Protein AF-I4VXE9-F1 (afdb_monomer_lite)

Foldseek 3Di:
DEQWDDPVVDTDHPHQEDEDLPAAEAADAAPYAHAEEYEGNQNYEAEQQNYPDEKEAEPVFDIPRYPGYYNYAEYEHYPDAYEYEYEPFEWEQPAEQWTHRVRHTYHDHQEYEYLAAYEYAYAAHGAHAEEYEHNAAYEAHDQNYPDEKEDDPVFDIPRHVGYDRHPYYDTYPDDYYD

Sequence (178 aa):
GANAGGSGLLNWTSFENLSDSTAGNFVFANGASVSGTLAGGGAGTLDYSAYTTAVSVGLGGTATGTSGWSGISTVKGGSASDTISGSSQTYHLTGANAGNNGTMSWVSFENLSDSAAGNFVFANGASVSGMLTAGSAGTLDYSAYTTAVNVGLGGTATGTGGWSGITTAKGGSASDTI

Radius of gyration: 17.56 Å; chains: 1; bounding box: 42×25×54 Å

pLDDT: mean 97.62, std 2.02, range [82.12, 98.94]

Structure (mmCIF, N/CA/C/O backbone):
data_AF-I4VXE9-F1
#
_entry.id   AF-I4VXE9-F1
#
loop_
_atom_site.group_PDB
_atom_site.id
_atom_site.type_symbol
_atom_site.label_atom_id
_atom_site.label_alt_id
_atom_site.label_comp_id
_atom_site.label_asym_id
_atom_site.label_entity_id
_atom_site.label_seq_id
_atom_site.pdbx_PDB_ins_code
_atom_site.Cartn_x
_atom_site.Cartn_y
_atom_site.Cartn_z
_atom_site.occupancy
_atom_site.B_iso_or_equiv
_atom_site.auth_seq_id
_atom_site.auth_comp_id
_atom_site.auth_asym_id
_atom_site.auth_atom_id
_atom_site.pdbx_PDB_model_num
ATOM 1 N N . GLY A 1 1 ? 15.784 -8.311 -14.716 1.00 82.12 1 GLY A N 1
ATOM 2 C CA . GLY A 1 1 ? 17.075 -7.694 -14.345 1.00 82.12 1 GLY A CA 1
ATOM 3 C C . GLY A 1 1 ? 16.903 -6.191 -14.272 1.00 82.12 1 GLY A C 1
ATOM 4 O O . GLY A 1 1 ? 15.802 -5.725 -14.536 1.00 82.12 1 GLY A O 1
ATOM 5 N N . ALA A 1 2 ? 17.949 -5.447 -13.916 1.00 93.62 2 ALA A N 1
ATOM 6 C CA . ALA A 1 2 ? 17.888 -3.985 -13.907 1.00 93.62 2 ALA A CA 1
ATOM 7 C C . ALA A 1 2 ? 17.803 -3.422 -15.339 1.00 93.62 2 ALA A C 1
ATOM 9 O O . ALA A 1 2 ? 18.491 -3.921 -16.231 1.00 93.62 2 ALA A O 1
ATOM 10 N N . ASN A 1 3 ? 16.977 -2.392 -15.541 1.00 96.06 3 ASN A N 1
ATOM 11 C CA . ASN A 1 3 ? 16.826 -1.625 -16.787 1.00 96.06 3 ASN A CA 1
ATOM 12 C C . ASN A 1 3 ? 16.560 -2.491 -18.028 1.00 96.06 3 ASN A C 1
ATOM 14 O O . ASN A 1 3 ? 17.015 -2.182 -19.129 1.00 96.06 3 ASN A O 1
ATOM 18 N N . ALA A 1 4 ? 15.855 -3.607 -17.856 1.00 95.62 4 ALA A N 1
ATOM 19 C CA . ALA A 1 4 ? 15.574 -4.551 -18.926 1.00 95.62 4 ALA A CA 1
ATOM 20 C C . ALA A 1 4 ? 14.164 -5.123 -18.794 1.00 95.62 4 ALA A C 1
ATOM 22 O O . ALA A 1 4 ? 13.677 -5.346 -17.684 1.00 95.62 4 ALA A O 1
ATOM 23 N N . GLY A 1 5 ? 13.527 -5.396 -19.927 1.00 94.75 5 GLY A N 1
ATOM 24 C CA . GLY A 1 5 ? 12.157 -5.892 -19.972 1.00 94.75 5 GLY A CA 1
ATOM 25 C C . GLY A 1 5 ? 11.683 -6.159 -21.394 1.00 94.75 5 GLY A C 1
ATOM 26 O O . GLY A 1 5 ? 12.476 -6.181 -22.336 1.00 94.75 5 GLY A O 1
ATOM 27 N N . GLY A 1 6 ? 10.378 -6.370 -21.535 1.00 93.94 6 GLY A N 1
ATOM 28 C CA . GLY A 1 6 ? 9.744 -6.543 -22.832 1.00 93.94 6 GLY A CA 1
ATOM 29 C C . GLY A 1 6 ? 8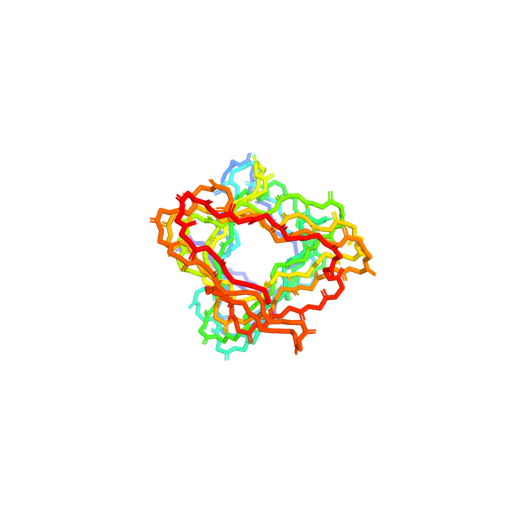.242 -6.278 -22.791 1.00 93.94 6 GLY A C 1
ATOM 30 O O . GLY A 1 6 ? 7.619 -6.346 -21.733 1.00 93.94 6 GLY A O 1
ATOM 31 N N . SER A 1 7 ? 7.661 -5.977 -23.952 1.00 90.31 7 SER A N 1
ATOM 32 C CA . SER A 1 7 ? 6.220 -5.737 -24.154 1.00 90.31 7 SER A CA 1
ATOM 33 C C . SER A 1 7 ? 5.532 -6.894 -24.887 1.00 90.31 7 SER A C 1
ATOM 35 O O . SER A 1 7 ? 4.439 -6.744 -25.425 1.00 90.31 7 SER A O 1
ATOM 37 N N . GLY A 1 8 ? 6.214 -8.037 -25.003 1.00 89.00 8 GLY A N 1
ATOM 38 C CA . GLY A 1 8 ? 5.830 -9.154 -25.871 1.00 89.00 8 GLY A CA 1
ATOM 39 C C . GLY A 1 8 ? 6.186 -8.943 -27.349 1.00 89.00 8 GLY A C 1
ATOM 40 O O . GLY A 1 8 ? 6.475 -9.914 -28.040 1.00 89.00 8 GLY A O 1
ATOM 41 N N . LEU A 1 9 ? 6.233 -7.692 -27.823 1.00 91.38 9 LEU A N 1
ATOM 42 C CA . LEU A 1 9 ? 6.641 -7.337 -29.192 1.00 91.38 9 LEU A CA 1
ATOM 43 C C . LEU A 1 9 ? 8.112 -6.929 -29.287 1.00 91.38 9 LEU A C 1
ATOM 45 O O . LEU A 1 9 ? 8.790 -7.244 -30.262 1.00 91.38 9 LEU A O 1
ATOM 49 N N . LEU A 1 10 ? 8.593 -6.208 -28.276 1.00 93.81 10 LEU A N 1
ATOM 50 C CA . LEU A 1 10 ? 9.952 -5.692 -28.207 1.00 93.81 10 LEU A CA 1
ATOM 51 C C . LEU A 1 10 ? 10.566 -6.098 -26.873 1.00 93.81 10 LEU A C 1
ATOM 53 O O . LEU A 1 10 ? 9.897 -6.026 -25.846 1.00 93.81 10 LEU A O 1
ATOM 57 N N . ASN A 1 11 ? 11.839 -6.482 -26.904 1.00 95.88 11 ASN A N 1
ATOM 58 C CA . ASN A 1 11 ? 12.672 -6.623 -25.716 1.00 95.88 11 ASN A CA 1
ATOM 59 C C . ASN A 1 11 ? 13.661 -5.461 -25.671 1.00 95.88 11 ASN A C 1
ATOM 61 O O . ASN A 1 11 ? 14.142 -5.012 -26.713 1.00 95.88 11 ASN A O 1
ATOM 65 N N . TRP A 1 12 ? 13.987 -5.001 -24.472 1.00 96.06 12 TRP A N 1
ATOM 66 C CA . TRP A 1 12 ? 14.903 -3.890 -24.257 1.00 96.06 12 TRP A CA 1
ATOM 67 C C . TRP A 1 12 ? 15.852 -4.157 -23.094 1.00 96.06 12 TRP A C 1
ATOM 69 O O . TRP A 1 12 ? 15.547 -4.895 -22.155 1.00 96.06 12 TRP A O 1
ATOM 79 N N . THR A 1 13 ? 17.010 -3.509 -23.162 1.00 97.06 13 THR A N 1
ATOM 80 C CA . THR A 1 13 ? 18.059 -3.502 -22.138 1.00 97.06 13 THR A CA 1
ATOM 81 C C . THR A 1 13 ? 18.676 -2.113 -22.075 1.00 97.06 13 THR A C 1
ATOM 83 O O . THR A 1 13 ? 18.806 -1.472 -23.117 1.00 97.06 13 THR A O 1
ATOM 86 N N . SER A 1 14 ? 19.102 -1.685 -20.887 1.00 96.69 14 SER A N 1
ATOM 87 C CA . SER A 1 14 ? 19.665 -0.352 -20.632 1.00 96.69 14 SER A CA 1
ATOM 88 C C . SER A 1 14 ? 18.682 0.790 -20.919 1.00 96.69 14 SER A C 1
ATOM 90 O O . SER A 1 14 ? 19.065 1.813 -21.473 1.00 96.69 14 SER A O 1
ATOM 92 N N . PHE A 1 15 ? 17.406 0.586 -20.574 1.00 96.25 15 PHE A N 1
ATOM 93 C CA . PHE A 1 15 ? 16.392 1.642 -20.571 1.00 96.25 15 PHE A CA 1
ATOM 94 C C . PHE A 1 15 ? 15.931 1.907 -19.140 1.00 96.25 15 PHE A C 1
ATOM 96 O O . PHE A 1 15 ? 15.436 1.009 -18.457 1.00 96.25 15 PHE A O 1
ATOM 103 N N . GLU A 1 16 ? 16.097 3.147 -18.693 1.00 97.50 16 GLU A N 1
ATOM 104 C CA . GLU A 1 16 ? 15.842 3.559 -17.313 1.00 97.50 16 GLU A CA 1
ATOM 105 C C . GLU A 1 16 ? 14.401 4.017 -17.092 1.00 97.50 16 GLU A C 1
ATOM 107 O O . GLU A 1 16 ? 13.873 3.844 -15.999 1.00 97.50 16 GLU A O 1
ATOM 112 N N . ASN A 1 17 ? 13.777 4.623 -18.103 1.00 97.38 17 ASN A N 1
ATOM 113 C CA . ASN A 1 17 ? 12.457 5.238 -17.990 1.00 97.38 17 ASN A CA 1
ATOM 114 C C . ASN A 1 17 ? 11.460 4.509 -18.880 1.00 97.38 17 ASN A C 1
ATOM 116 O O . ASN A 1 17 ? 11.750 4.252 -20.050 1.00 97.38 17 ASN A O 1
ATOM 120 N N . LEU A 1 18 ? 10.276 4.236 -18.340 1.00 96.44 18 LEU A N 1
ATOM 121 C CA . LEU A 1 18 ? 9.178 3.635 -19.088 1.00 96.44 18 LEU A CA 1
ATOM 122 C C . LEU A 1 18 ? 7.954 4.538 -18.978 1.00 96.44 18 LEU A C 1
ATOM 124 O O . LEU A 1 18 ? 7.559 4.943 -17.883 1.00 96.44 18 LEU A O 1
ATOM 128 N N . SER A 1 19 ? 7.340 4.841 -20.115 1.00 95.88 19 SER A N 1
ATOM 129 C CA . SER A 1 19 ? 6.094 5.591 -20.154 1.00 95.88 19 SER A CA 1
ATOM 130 C C . SER A 1 19 ? 5.071 4.914 -21.047 1.00 95.88 19 SER A C 1
ATOM 132 O O . SER A 1 19 ? 5.386 4.370 -22.105 1.00 95.88 19 SER A O 1
ATOM 134 N N . ASP A 1 20 ? 3.830 4.982 -20.596 1.00 95.19 20 ASP A N 1
ATOM 135 C CA . ASP A 1 20 ? 2.637 4.671 -21.356 1.00 95.19 20 ASP A CA 1
ATOM 136 C C . ASP A 1 20 ? 1.663 5.831 -21.136 1.00 95.19 20 ASP A C 1
ATOM 138 O O . ASP A 1 20 ? 1.408 6.243 -20.001 1.00 95.19 20 ASP A O 1
ATOM 142 N N . SER A 1 21 ? 1.152 6.408 -22.220 1.00 93.81 21 SER A N 1
ATOM 143 C CA . SER A 1 21 ? 0.241 7.553 -22.157 1.00 93.81 21 SER A CA 1
ATOM 144 C C . SER A 1 21 ? -1.193 7.173 -21.785 1.00 93.81 21 SER A C 1
ATOM 146 O O . SER A 1 21 ? -2.021 8.065 -21.615 1.00 93.81 21 SER A O 1
ATOM 148 N N . THR A 1 22 ? -1.495 5.878 -21.668 1.00 92.81 22 THR A N 1
ATOM 149 C CA . THR A 1 22 ? -2.839 5.354 -21.416 1.00 92.81 22 THR A CA 1
ATOM 150 C C . THR A 1 22 ? -2.942 4.684 -20.044 1.00 92.81 22 THR A C 1
ATOM 152 O O . THR A 1 22 ? -3.250 5.345 -19.055 1.00 92.81 22 THR A O 1
ATOM 155 N N . ALA A 1 23 ? -2.694 3.379 -19.968 1.00 94.12 23 ALA A N 1
ATOM 156 C CA . ALA A 1 23 ? -2.799 2.571 -18.761 1.00 94.12 23 ALA A CA 1
ATOM 157 C C . ALA A 1 23 ? -1.614 1.600 -18.698 1.00 94.12 23 ALA A C 1
ATOM 159 O O . ALA A 1 23 ? -1.753 0.396 -18.918 1.00 94.12 23 ALA A O 1
ATOM 160 N N . GLY A 1 24 ? -0.428 2.148 -18.424 1.00 95.62 24 GLY A N 1
ATOM 161 C CA . GLY A 1 24 ? 0.809 1.370 -18.392 1.00 95.62 24 GLY A CA 1
ATOM 162 C C . GLY A 1 24 ? 0.774 0.291 -17.316 1.00 95.62 24 GLY A C 1
ATOM 163 O O . GLY A 1 24 ? 0.597 0.599 -16.138 1.00 95.62 24 GLY A O 1
ATOM 164 N N . ASN A 1 25 ? 0.962 -0.969 -17.710 1.00 96.12 25 ASN A N 1
ATOM 165 C CA . ASN A 1 25 ? 1.077 -2.093 -16.784 1.00 96.12 25 ASN A CA 1
ATOM 166 C C . ASN A 1 25 ? 2.551 -2.479 -16.602 1.00 96.12 25 ASN A C 1
ATOM 168 O O . ASN A 1 25 ? 3.133 -3.166 -17.444 1.00 96.12 25 ASN A O 1
ATOM 172 N N . PHE A 1 26 ? 3.158 -2.031 -15.505 1.00 97.81 26 PHE A N 1
ATOM 173 C CA . PHE A 1 26 ? 4.565 -2.273 -15.201 1.00 97.81 26 PHE A CA 1
ATOM 174 C C . PHE A 1 26 ? 4.701 -3.515 -14.321 1.00 97.81 26 PHE A C 1
ATOM 176 O O . PHE A 1 26 ? 4.576 -3.447 -13.099 1.00 97.81 26 PHE A O 1
ATOM 183 N N . VAL A 1 27 ? 4.943 -4.658 -14.967 1.00 97.81 27 VAL A N 1
ATOM 184 C CA . VAL A 1 27 ? 5.102 -5.954 -14.298 1.00 97.81 27 VAL A CA 1
ATOM 185 C C . VAL A 1 27 ? 6.567 -6.198 -13.971 1.00 97.81 27 VAL A C 1
ATOM 187 O O . VAL A 1 27 ? 7.409 -6.268 -14.871 1.00 97.81 27 VAL A O 1
ATOM 190 N N . PHE A 1 28 ? 6.873 -6.378 -12.690 1.00 98.06 28 PHE A N 1
ATOM 191 C CA . PHE A 1 28 ? 8.225 -6.661 -12.240 1.00 98.06 28 PHE A CA 1
ATOM 192 C C . PHE A 1 28 ? 8.390 -8.144 -11.886 1.00 98.06 28 PHE A C 1
ATOM 194 O O . PHE A 1 28 ? 7.718 -8.681 -11.008 1.00 98.06 28 PHE A O 1
ATOM 201 N N . ALA A 1 29 ? 9.348 -8.809 -12.536 1.00 97.62 29 ALA A N 1
ATOM 202 C CA . ALA A 1 29 ? 9.845 -10.109 -12.081 1.00 97.62 29 ALA A CA 1
ATOM 203 C C . ALA A 1 29 ? 10.644 -9.955 -10.777 1.00 97.62 29 ALA A C 1
ATOM 205 O O . ALA A 1 29 ? 11.191 -8.884 -10.528 1.00 97.62 29 ALA A O 1
ATOM 206 N N . ASN A 1 30 ? 10.785 -11.024 -9.986 1.00 97.31 30 ASN A N 1
ATOM 207 C CA . ASN A 1 30 ? 11.523 -10.978 -8.721 1.00 97.31 30 ASN A CA 1
ATOM 208 C C . ASN A 1 30 ? 12.907 -10.309 -8.863 1.00 97.31 30 ASN A C 1
ATOM 210 O O . ASN A 1 30 ? 13.734 -10.741 -9.672 1.00 97.31 30 ASN A O 1
ATOM 214 N N . GLY A 1 31 ? 13.147 -9.247 -8.088 1.00 95.50 31 GLY A N 1
ATOM 215 C CA . GLY A 1 31 ? 14.398 -8.481 -8.110 1.00 95.50 31 GLY A CA 1
ATOM 216 C C . GLY A 1 31 ? 14.639 -7.638 -9.371 1.00 95.50 31 GLY A C 1
ATOM 217 O O . GLY A 1 31 ? 15.751 -7.146 -9.568 1.00 95.50 31 GLY A O 1
ATOM 218 N N . ALA A 1 32 ? 13.649 -7.473 -10.252 1.00 97.38 32 ALA A N 1
ATOM 219 C CA . ALA A 1 32 ? 13.743 -6.532 -11.363 1.00 97.38 32 ALA A CA 1
ATOM 220 C C . ALA A 1 32 ? 13.788 -5.080 -10.856 1.00 97.38 32 ALA A C 1
ATOM 222 O O . ALA A 1 32 ? 13.465 -4.770 -9.713 1.00 97.38 32 ALA A O 1
ATOM 223 N N . SER A 1 33 ? 14.235 -4.163 -11.699 1.00 97.62 33 SER A N 1
ATOM 224 C CA . SER A 1 33 ? 14.204 -2.743 -11.362 1.00 97.62 33 SER A CA 1
ATOM 225 C C . SER A 1 33 ? 14.353 -1.898 -12.611 1.00 97.62 33 SER A C 1
ATOM 227 O O . SER A 1 33 ? 14.897 -2.345 -13.623 1.00 97.62 33 SER A O 1
ATOM 229 N N . VAL A 1 34 ? 13.897 -0.659 -12.509 1.00 97.31 34 VAL A N 1
ATOM 230 C CA . VAL A 1 34 ? 14.247 0.432 -13.410 1.00 97.31 34 VAL A CA 1
ATOM 231 C C . VAL A 1 34 ? 14.913 1.520 -12.579 1.00 97.31 34 VAL A C 1
ATOM 233 O O . VAL A 1 34 ? 14.422 1.882 -11.519 1.00 97.31 34 VAL A O 1
ATOM 236 N N . SER A 1 35 ? 16.058 2.045 -12.996 1.00 97.38 35 SER A N 1
ATOM 237 C CA . SER A 1 35 ? 16.720 3.116 -12.243 1.00 97.38 35 SER A CA 1
ATOM 238 C C . SER A 1 35 ? 16.084 4.485 -12.484 1.00 97.38 35 SER A C 1
ATOM 240 O O . SER A 1 35 ? 16.383 5.424 -11.753 1.00 97.38 35 SER A O 1
ATOM 242 N N . GLY A 1 36 ? 15.226 4.622 -13.495 1.00 97.81 36 GLY A N 1
ATOM 243 C CA . GLY A 1 36 ? 14.465 5.834 -13.781 1.00 97.81 36 GLY A CA 1
ATOM 244 C C . GLY A 1 36 ? 13.026 5.759 -13.275 1.00 97.81 36 GLY A C 1
ATOM 245 O O . GLY A 1 36 ? 12.723 5.065 -12.296 1.00 97.81 36 GLY A O 1
ATOM 246 N N . THR A 1 37 ? 12.151 6.524 -13.925 1.00 98.00 37 THR A N 1
ATOM 247 C CA . THR A 1 37 ? 10.753 6.700 -13.521 1.00 98.00 37 THR A CA 1
ATOM 248 C C . THR A 1 37 ? 9.780 5.898 -14.377 1.00 98.00 37 THR A C 1
ATOM 250 O O . THR A 1 37 ? 10.065 5.518 -15.518 1.00 98.00 37 THR A O 1
ATOM 253 N N . LEU A 1 38 ? 8.601 5.663 -13.803 1.00 98.19 38 LEU A N 1
ATOM 254 C CA . LEU A 1 38 ? 7.461 5.049 -14.472 1.00 98.19 38 LEU A CA 1
ATOM 255 C C . LEU A 1 38 ? 6.325 6.060 -14.653 1.00 98.19 38 LEU A C 1
ATOM 257 O O . LEU A 1 38 ? 5.914 6.723 -13.700 1.00 98.19 38 LEU A O 1
ATOM 261 N N . ALA A 1 39 ? 5.779 6.169 -15.861 1.00 98.12 39 ALA A N 1
ATOM 262 C CA . ALA A 1 39 ? 4.619 7.012 -16.147 1.00 98.12 39 ALA A CA 1
ATOM 263 C C . ALA A 1 39 ? 3.486 6.170 -16.738 1.00 98.12 39 ALA A C 1
ATOM 265 O O . ALA A 1 39 ? 3.597 5.693 -17.861 1.00 98.12 39 ALA A O 1
ATOM 266 N N . GLY A 1 40 ? 2.410 5.970 -15.975 1.00 97.12 40 GLY A N 1
ATOM 267 C CA . GLY A 1 40 ? 1.329 5.037 -16.310 1.00 97.12 40 GLY A CA 1
ATOM 268 C C . GLY A 1 40 ? 0.091 5.635 -16.977 1.00 97.12 40 GLY A C 1
ATOM 269 O O . GLY A 1 40 ? -0.888 4.915 -17.138 1.00 97.12 40 GLY A O 1
ATOM 270 N N . GLY A 1 41 ? 0.095 6.929 -17.311 1.00 95.19 41 GLY A N 1
ATOM 271 C CA . GLY A 1 41 ? -0.986 7.565 -18.080 1.00 95.19 41 GLY A CA 1
ATOM 272 C C . GLY A 1 41 ? -2.271 7.892 -17.303 1.00 95.19 41 GLY A C 1
ATOM 273 O O . GLY A 1 41 ? -3.216 8.419 -17.877 1.00 95.19 41 GLY A O 1
ATOM 274 N N . GLY A 1 42 ? -2.305 7.651 -15.988 1.00 92.38 42 GLY A N 1
ATOM 275 C CA . GLY A 1 42 ? -3.430 7.991 -15.102 1.00 92.38 42 GLY A CA 1
ATOM 276 C C . GLY A 1 42 ? -4.236 6.778 -14.638 1.00 92.38 42 GLY A C 1
ATOM 277 O O . GLY A 1 42 ? -4.864 6.838 -13.586 1.00 92.38 42 GLY A O 1
ATOM 278 N N . ALA A 1 43 ? -4.150 5.663 -15.363 1.00 96.12 43 ALA A N 1
ATOM 279 C CA . ALA A 1 43 ? -4.753 4.380 -14.997 1.00 96.12 43 ALA A CA 1
ATOM 280 C C . ALA A 1 43 ? -3.712 3.246 -14.931 1.00 96.12 43 ALA A C 1
ATOM 282 O O . ALA A 1 43 ? -4.043 2.071 -15.075 1.00 96.12 43 ALA A O 1
ATOM 283 N N . GLY A 1 44 ? -2.438 3.591 -14.730 1.00 98.25 44 GLY A N 1
ATOM 284 C CA . GLY A 1 44 ? -1.351 2.623 -14.711 1.00 98.25 44 GLY A CA 1
ATOM 285 C C . GLY A 1 44 ? -1.358 1.722 -13.479 1.00 98.25 44 GLY A C 1
ATOM 286 O O . GLY A 1 44 ? -1.942 2.047 -12.437 1.00 98.25 44 GLY A O 1
ATOM 287 N N . THR A 1 45 ? -0.664 0.595 -13.611 1.00 98.62 45 THR A N 1
ATOM 288 C CA . THR A 1 45 ? -0.501 -0.427 -12.577 1.00 98.62 45 THR A CA 1
ATOM 289 C C . THR A 1 45 ? 0.978 -0.687 -12.308 1.00 98.62 45 THR A C 1
ATOM 291 O O . THR A 1 45 ? 1.754 -0.887 -13.243 1.00 98.62 45 THR A O 1
ATOM 294 N N . LEU A 1 46 ? 1.354 -0.723 -11.028 1.00 98.69 46 LEU A N 1
ATOM 295 C CA . LEU A 1 46 ? 2.600 -1.339 -10.569 1.00 98.69 46 LEU A CA 1
ATOM 296 C C . LEU A 1 46 ? 2.293 -2.762 -10.099 1.00 98.69 46 LEU A C 1
ATOM 298 O O . LEU A 1 46 ? 1.511 -2.951 -9.168 1.00 98.69 46 LEU A O 1
ATOM 302 N N . ASP A 1 47 ? 2.876 -3.764 -10.746 1.00 98.75 47 ASP A N 1
ATOM 303 C CA . ASP A 1 47 ? 2.597 -5.167 -10.445 1.00 98.75 47 ASP A CA 1
ATOM 304 C C . ASP A 1 47 ? 3.864 -5.871 -9.939 1.00 98.75 47 ASP A C 1
ATOM 306 O O . ASP A 1 47 ? 4.736 -6.259 -10.722 1.00 98.75 47 ASP A O 1
ATOM 310 N N . TYR A 1 48 ? 3.953 -6.026 -8.614 1.00 98.81 48 TYR A N 1
ATOM 311 C CA . TYR A 1 48 ? 5.007 -6.771 -7.925 1.00 98.81 48 TYR A CA 1
ATOM 312 C C . TYR A 1 48 ? 4.584 -8.204 -7.582 1.00 98.81 48 TYR A C 1
ATOM 314 O O . TYR A 1 48 ? 5.251 -8.842 -6.775 1.00 98.81 48 TYR A O 1
ATOM 322 N N . SER A 1 49 ? 3.533 -8.763 -8.198 1.00 98.69 49 SER A N 1
ATOM 323 C CA . SER A 1 49 ? 2.994 -10.085 -7.816 1.00 98.69 49 SER A CA 1
ATOM 324 C C . SER A 1 49 ? 4.022 -11.227 -7.872 1.00 98.69 49 SER A C 1
ATOM 326 O O . SER A 1 49 ? 3.826 -12.268 -7.251 1.00 98.69 49 SER A O 1
ATOM 328 N N . ALA A 1 50 ? 5.120 -11.060 -8.618 1.00 98.44 50 ALA A N 1
ATOM 329 C CA . ALA A 1 50 ? 6.212 -12.032 -8.700 1.00 98.44 50 ALA A CA 1
ATOM 330 C C . ALA A 1 50 ? 7.356 -11.791 -7.691 1.00 98.44 50 ALA A C 1
ATOM 332 O O . ALA A 1 50 ? 8.333 -12.543 -7.700 1.00 98.44 50 ALA A O 1
ATOM 333 N N . TYR A 1 51 ? 7.291 -10.751 -6.855 1.00 98.31 51 TYR A N 1
ATOM 334 C CA . TYR A 1 51 ? 8.317 -10.461 -5.853 1.00 98.31 51 TYR A CA 1
ATOM 335 C C . TYR A 1 51 ? 8.212 -11.415 -4.683 1.00 98.31 51 TYR A C 1
ATOM 337 O O . TYR A 1 51 ? 7.134 -11.668 -4.152 1.00 98.31 51 TYR A O 1
ATOM 345 N N . THR A 1 52 ? 9.373 -11.884 -4.239 1.00 98.12 52 THR A N 1
ATOM 346 C CA . THR A 1 52 ? 9.500 -12.706 -3.032 1.00 98.12 52 THR A CA 1
ATOM 347 C C . THR A 1 52 ? 10.158 -11.945 -1.882 1.00 98.12 52 THR A C 1
ATOM 349 O O . THR A 1 52 ? 10.362 -12.505 -0.810 1.00 98.12 52 THR A O 1
ATOM 352 N N . THR A 1 53 ? 10.544 -10.688 -2.109 1.00 98.12 53 THR A N 1
ATOM 353 C CA . THR A 1 53 ? 11.108 -9.771 -1.112 1.00 98.12 53 THR A CA 1
ATOM 354 C C . THR A 1 53 ? 10.156 -8.608 -0.891 1.00 98.12 53 THR A C 1
ATOM 356 O O . THR A 1 53 ? 9.493 -8.199 -1.840 1.00 98.12 53 THR A O 1
ATOM 359 N N . ALA A 1 54 ? 10.157 -8.046 0.320 1.00 98.38 54 ALA A N 1
ATOM 360 C CA . ALA A 1 54 ? 9.272 -6.946 0.688 1.00 98.38 54 ALA A CA 1
ATOM 361 C C . ALA A 1 54 ? 9.377 -5.757 -0.281 1.00 98.38 54 ALA A C 1
ATOM 363 O O . ALA A 1 54 ? 10.482 -5.318 -0.632 1.00 98.38 54 ALA A O 1
ATOM 364 N N . VAL A 1 55 ? 8.229 -5.213 -0.673 1.00 98.75 55 VAL A N 1
ATOM 365 C CA . VAL A 1 55 ? 8.111 -3.979 -1.446 1.00 98.75 55 VAL A CA 1
ATOM 366 C C . VAL A 1 55 ? 7.496 -2.868 -0.603 1.00 98.75 55 VAL A C 1
ATOM 368 O O . VAL A 1 55 ? 6.648 -3.089 0.259 1.00 98.75 55 VAL A O 1
ATOM 371 N N . SER A 1 56 ? 7.944 -1.641 -0.851 1.00 98.62 56 SER A N 1
ATOM 372 C CA . SER A 1 56 ? 7.390 -0.434 -0.252 1.00 98.62 56 SER A CA 1
ATOM 373 C C . SER A 1 56 ? 6.908 0.482 -1.361 1.00 98.62 56 SER A C 1
ATOM 375 O O . SER A 1 56 ? 7.632 0.711 -2.333 1.00 98.62 56 SER A O 1
ATOM 377 N N . VAL A 1 57 ? 5.686 0.985 -1.227 1.00 98.88 57 VAL A N 1
ATOM 378 C CA . VAL A 1 57 ? 5.057 1.896 -2.184 1.00 98.88 57 VAL A CA 1
ATOM 379 C C . VAL A 1 57 ? 4.510 3.083 -1.409 1.00 98.88 57 VAL A C 1
ATOM 381 O O . VAL A 1 57 ? 3.643 2.945 -0.550 1.00 98.88 57 VAL A O 1
ATOM 384 N N . GLY A 1 58 ? 5.051 4.264 -1.681 1.00 98.56 58 GLY A N 1
ATOM 385 C CA . GLY A 1 58 ? 4.601 5.508 -1.081 1.00 98.56 58 GLY A CA 1
ATOM 386 C C . GLY A 1 58 ? 3.598 6.206 -1.979 1.00 98.56 58 GLY A C 1
ATOM 387 O O . GLY A 1 58 ? 3.911 6.513 -3.126 1.00 98.56 58 GLY A O 1
ATOM 388 N N . LEU A 1 59 ? 2.431 6.547 -1.435 1.00 98.06 59 LEU A N 1
ATOM 389 C CA . LEU A 1 59 ? 1.337 7.258 -2.112 1.00 98.06 59 LEU A CA 1
ATOM 390 C C . LEU A 1 59 ? 1.764 8.623 -2.693 1.00 98.06 59 LEU A C 1
ATOM 392 O O . LEU A 1 59 ? 1.066 9.179 -3.535 1.00 98.06 59 LEU A O 1
ATOM 396 N N . GLY A 1 60 ? 2.921 9.147 -2.271 1.00 95.88 60 GLY A N 1
ATOM 397 C CA . GLY A 1 60 ? 3.572 10.339 -2.824 1.00 95.88 60 GLY A CA 1
ATOM 398 C C . GLY A 1 60 ? 4.462 10.103 -4.053 1.00 95.88 60 GLY A C 1
ATOM 399 O O . GLY A 1 60 ? 5.173 11.024 -4.444 1.00 95.88 60 GLY A O 1
ATOM 400 N N . GLY A 1 61 ? 4.466 8.906 -4.650 1.00 97.25 61 GLY A N 1
ATOM 401 C CA . GLY A 1 61 ? 5.198 8.629 -5.893 1.00 97.25 61 GLY A CA 1
ATOM 402 C C . GLY A 1 61 ? 6.481 7.808 -5.740 1.00 97.25 61 GLY A C 1
ATOM 403 O O . GLY A 1 61 ? 7.259 7.741 -6.689 1.00 97.25 61 GLY A O 1
ATOM 404 N N . THR A 1 62 ? 6.739 7.194 -4.581 1.00 98.19 62 THR A N 1
ATOM 405 C CA . THR A 1 62 ? 7.906 6.313 -4.371 1.00 98.19 62 THR A CA 1
ATOM 406 C C . THR A 1 62 ? 7.506 4.844 -4.494 1.00 98.19 62 THR A C 1
ATOM 408 O O . THR A 1 62 ? 6.381 4.474 -4.157 1.00 98.19 62 THR A O 1
ATOM 411 N N . ALA A 1 63 ? 8.400 3.986 -4.988 1.00 98.50 63 ALA A N 1
ATOM 412 C CA . ALA A 1 63 ? 8.187 2.539 -4.975 1.00 98.50 63 ALA A CA 1
ATOM 413 C C . ALA A 1 63 ? 9.510 1.761 -5.057 1.00 98.50 63 ALA A C 1
ATOM 415 O O . ALA A 1 63 ? 10.494 2.246 -5.618 1.00 98.50 63 ALA A O 1
ATOM 416 N N . THR A 1 64 ? 9.537 0.541 -4.520 1.00 98.56 64 THR A N 1
ATOM 417 C CA . THR A 1 64 ? 10.689 -0.369 -4.621 1.00 98.56 64 THR A CA 1
ATOM 418 C C . THR A 1 64 ? 11.095 -0.604 -6.077 1.00 98.56 64 THR A C 1
ATOM 420 O O . THR A 1 64 ? 10.271 -0.920 -6.929 1.00 98.56 64 THR A O 1
ATOM 423 N N . GLY A 1 65 ? 12.392 -0.517 -6.373 1.00 97.50 65 GLY A N 1
ATOM 424 C CA . GLY A 1 65 ? 12.909 -0.841 -7.706 1.00 97.50 65 GLY A CA 1
ATOM 425 C C . GLY A 1 65 ? 12.613 0.212 -8.781 1.00 97.50 65 GLY A C 1
ATOM 426 O O . GLY A 1 65 ? 12.728 -0.111 -9.961 1.00 97.50 65 GLY A O 1
ATOM 427 N N . THR A 1 66 ? 12.258 1.441 -8.389 1.00 98.19 66 THR A N 1
ATOM 428 C CA . THR A 1 66 ? 12.157 2.617 -9.267 1.00 98.19 66 THR A CA 1
ATOM 429 C C . THR A 1 66 ? 12.597 3.894 -8.546 1.00 98.19 66 THR A C 1
ATOM 431 O O . THR A 1 66 ? 12.552 3.968 -7.319 1.00 98.19 66 THR A O 1
ATOM 434 N N . SER A 1 67 ? 13.017 4.915 -9.300 1.00 98.12 67 SER A N 1
ATOM 435 C CA . SER A 1 67 ? 13.240 6.269 -8.767 1.00 98.12 67 SER A CA 1
ATOM 436 C C . SER A 1 67 ? 11.942 7.060 -8.566 1.00 98.12 67 SER A C 1
ATOM 438 O O . SER A 1 67 ? 11.976 8.172 -8.044 1.00 98.12 67 SER A O 1
ATOM 440 N N . GLY A 1 68 ? 10.798 6.503 -8.966 1.00 97.94 68 GLY A N 1
ATOM 441 C CA . GLY A 1 68 ? 9.479 7.048 -8.684 1.00 97.94 68 GLY A CA 1
ATOM 442 C C . GLY A 1 68 ? 8.486 6.806 -9.812 1.00 97.94 68 GLY A C 1
ATOM 443 O O . GLY A 1 68 ? 8.835 6.343 -10.900 1.00 97.94 68 GLY A O 1
ATOM 444 N N . TRP A 1 69 ? 7.229 7.136 -9.556 1.00 98.12 69 TRP A N 1
ATOM 445 C CA . TRP A 1 69 ? 6.145 6.887 -10.495 1.00 98.12 69 TRP A CA 1
ATOM 446 C C . TRP A 1 69 ? 5.159 8.051 -10.591 1.00 98.12 69 TRP A C 1
ATOM 448 O O . TRP A 1 69 ? 5.061 8.907 -9.714 1.00 98.12 69 TRP A O 1
ATOM 458 N N . SER A 1 70 ? 4.407 8.069 -11.688 1.00 97.69 70 SER A N 1
ATOM 459 C CA . SER A 1 70 ? 3.309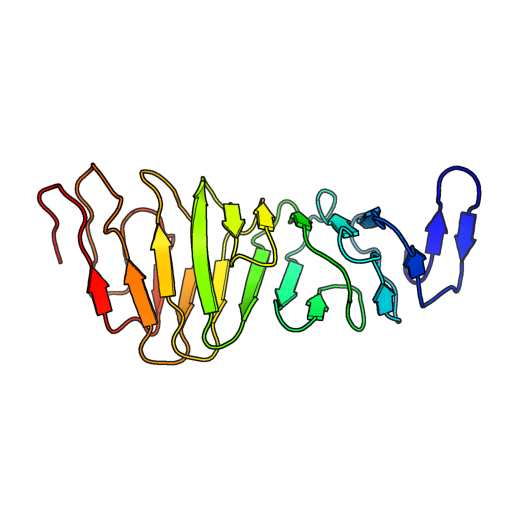 8.998 -11.950 1.00 97.69 70 SER A CA 1
ATOM 460 C C . SER A 1 70 ? 2.194 8.295 -12.723 1.00 97.69 70 SER A C 1
ATOM 462 O O . SER A 1 70 ? 2.439 7.327 -13.445 1.00 97.69 70 SER A O 1
ATOM 464 N N . GLY A 1 71 ? 0.953 8.762 -12.572 1.00 97.19 71 GLY A N 1
ATOM 465 C CA . GLY A 1 71 ? -0.188 8.201 -13.304 1.00 97.19 71 GLY A CA 1
ATOM 466 C C . GLY A 1 71 ? -0.474 6.726 -12.994 1.00 97.19 71 GLY A C 1
ATOM 467 O O . GLY A 1 71 ? -1.006 6.025 -13.853 1.00 97.19 71 GLY A O 1
ATOM 468 N N . ILE A 1 72 ? -0.097 6.257 -11.801 1.00 98.19 72 ILE A N 1
ATOM 469 C CA . ILE A 1 72 ? -0.424 4.927 -11.278 1.00 98.19 72 ILE A CA 1
ATOM 470 C C . ILE A 1 72 ? -1.644 5.058 -10.371 1.00 98.19 72 ILE A C 1
ATOM 472 O O . ILE A 1 72 ? -1.678 5.924 -9.500 1.00 98.19 72 ILE A O 1
ATOM 476 N N . SER A 1 73 ? -2.623 4.180 -10.563 1.00 98.00 73 SER A N 1
ATOM 477 C CA . SER A 1 73 ? -3.849 4.114 -9.750 1.00 98.00 73 SER A CA 1
ATOM 478 C C . SER A 1 73 ? -4.037 2.758 -9.068 1.00 98.00 73 SER A C 1
ATOM 480 O O . SER A 1 73 ? -4.865 2.624 -8.170 1.00 98.00 73 SER A O 1
ATOM 482 N N . THR A 1 74 ? -3.263 1.747 -9.470 1.00 98.69 74 THR A N 1
ATOM 483 C CA . THR A 1 74 ? -3.341 0.393 -8.917 1.00 98.69 74 THR A CA 1
ATOM 484 C C . THR A 1 74 ? -1.951 -0.123 -8.583 1.00 98.69 74 THR A C 1
ATOM 486 O O . THR A 1 74 ? -1.010 0.053 -9.358 1.00 98.69 74 THR A O 1
ATOM 489 N N . VAL A 1 75 ? -1.825 -0.806 -7.449 1.00 98.88 75 VAL A N 1
ATOM 490 C CA . VAL A 1 75 ? -0.606 -1.528 -7.095 1.00 98.88 75 VAL A CA 1
ATOM 491 C C . VAL A 1 75 ? -0.907 -2.912 -6.531 1.00 98.88 75 VAL A C 1
ATOM 493 O O . VAL A 1 75 ? -1.884 -3.107 -5.810 1.00 98.88 75 VAL A O 1
ATOM 496 N N . LYS A 1 76 ? -0.071 -3.890 -6.871 1.00 98.88 76 LYS A N 1
ATOM 497 C CA . LYS A 1 76 ? -0.134 -5.247 -6.321 1.00 98.88 76 LYS A CA 1
ATOM 498 C C . LYS A 1 76 ? 1.194 -5.583 -5.663 1.00 98.88 76 LYS A C 1
ATOM 500 O O . LYS A 1 76 ? 2.231 -5.426 -6.310 1.00 98.88 76 LYS A O 1
ATOM 505 N N . GLY A 1 77 ? 1.144 -6.009 -4.407 1.00 98.81 77 GLY A N 1
ATOM 506 C CA . GLY A 1 77 ? 2.301 -6.517 -3.678 1.00 98.81 77 GLY A CA 1
ATOM 507 C C . GLY A 1 77 ? 2.696 -7.926 -4.120 1.00 98.81 77 GLY A C 1
ATOM 508 O O . GLY A 1 77 ? 1.999 -8.573 -4.909 1.00 98.81 77 GLY A O 1
ATOM 509 N N . GLY A 1 78 ? 3.848 -8.367 -3.633 1.00 98.62 78 GLY A N 1
ATOM 510 C CA . GLY A 1 78 ? 4.383 -9.708 -3.810 1.00 98.62 78 GLY A CA 1
ATOM 511 C C . GLY A 1 78 ? 3.931 -10.667 -2.709 1.00 98.62 78 GLY A C 1
ATOM 512 O O . GLY A 1 78 ? 2.868 -10.526 -2.113 1.00 98.62 78 GLY A O 1
ATOM 513 N N . SER A 1 79 ? 4.738 -11.701 -2.464 1.00 98.44 79 SER A N 1
ATOM 514 C CA . SER A 1 79 ? 4.456 -12.726 -1.447 1.00 98.44 79 SER A CA 1
ATOM 515 C C . SER A 1 79 ? 5.105 -12.449 -0.086 1.00 98.44 79 SER A C 1
ATOM 517 O O . SER A 1 79 ? 5.036 -13.294 0.808 1.00 98.44 79 SER A O 1
ATOM 519 N N . ALA A 1 80 ? 5.850 -11.352 0.033 1.00 98.50 80 ALA A N 1
ATOM 520 C CA . ALA A 1 80 ? 6.507 -10.939 1.266 1.00 98.50 80 ALA A CA 1
ATOM 521 C C . ALA A 1 80 ? 5.596 -9.991 2.065 1.00 98.50 80 ALA A C 1
ATOM 523 O O . ALA A 1 80 ? 4.460 -9.764 1.684 1.00 98.50 80 ALA A O 1
ATOM 524 N N . SER A 1 81 ? 6.086 -9.478 3.197 1.00 98.50 81 SER A N 1
ATOM 525 C CA . SER A 1 81 ? 5.358 -8.475 3.983 1.00 98.50 81 SER A CA 1
ATOM 526 C C . SER A 1 81 ? 5.602 -7.091 3.388 1.00 98.50 81 SER A C 1
ATOM 528 O O . SER A 1 81 ? 6.685 -6.523 3.560 1.00 98.50 81 SER A O 1
ATOM 530 N N . ASP A 1 82 ? 4.611 -6.573 2.674 1.00 98.94 82 ASP A N 1
ATOM 531 C CA . ASP A 1 82 ? 4.716 -5.351 1.885 1.00 98.94 82 ASP A CA 1
ATOM 532 C C . ASP A 1 82 ? 4.124 -4.143 2.618 1.00 98.94 82 ASP A C 1
ATOM 534 O O . ASP A 1 82 ? 3.355 -4.273 3.574 1.00 98.94 82 ASP A O 1
ATOM 538 N N . THR A 1 83 ? 4.521 -2.934 2.215 1.00 98.94 83 THR A N 1
ATOM 539 C CA . THR A 1 83 ? 4.116 -1.689 2.891 1.00 98.94 83 THR A CA 1
ATOM 540 C C . THR A 1 83 ? 3.571 -0.643 1.926 1.00 98.94 83 THR A C 1
ATOM 542 O O . THR A 1 83 ? 4.261 -0.230 0.992 1.00 98.94 83 THR A O 1
ATOM 545 N N . ILE A 1 84 ? 2.368 -0.139 2.210 1.00 98.94 84 ILE A N 1
ATOM 546 C CA . ILE A 1 84 ? 1.914 1.156 1.688 1.00 98.94 84 ILE A CA 1
ATOM 547 C C . ILE A 1 84 ? 2.324 2.243 2.676 1.00 98.94 84 ILE A C 1
ATOM 549 O O . ILE A 1 84 ? 2.112 2.107 3.882 1.00 98.94 84 ILE A O 1
ATOM 553 N N . SER A 1 85 ? 2.887 3.339 2.172 1.00 98.81 85 SER A N 1
ATOM 554 C CA . SER A 1 85 ? 3.243 4.498 2.991 1.00 98.81 85 SER A CA 1
ATOM 555 C C . SER A 1 85 ? 2.635 5.804 2.491 1.00 98.81 85 SER A C 1
ATOM 557 O O . SER A 1 85 ? 2.345 5.969 1.307 1.00 98.81 85 SER A O 1
ATOM 559 N N . GLY A 1 86 ? 2.435 6.755 3.397 1.00 98.56 86 GLY A N 1
ATOM 560 C CA . GLY A 1 86 ? 1.848 8.052 3.084 1.00 98.56 86 GLY A CA 1
ATOM 561 C C . GLY A 1 86 ? 2.065 9.080 4.189 1.00 98.56 86 GLY A C 1
ATOM 562 O O . GLY A 1 86 ? 2.818 8.853 5.134 1.00 98.56 86 GLY A O 1
ATOM 563 N N . SER A 1 87 ? 1.414 10.231 4.045 1.00 98.25 87 SER A N 1
ATOM 564 C CA . SER A 1 87 ? 1.407 11.294 5.049 1.00 98.25 87 SER A CA 1
ATOM 565 C C . SER A 1 87 ? 0.026 11.935 5.118 1.00 98.25 87 SER A C 1
ATOM 567 O O . SER A 1 87 ? -0.497 12.388 4.092 1.00 98.25 87 SER A O 1
ATOM 569 N N . SER A 1 88 ? -0.561 11.952 6.314 1.00 98.12 88 SER A N 1
ATOM 570 C CA . SER A 1 88 ? -1.903 12.472 6.598 1.00 98.12 88 SER A CA 1
ATOM 571 C C . SER A 1 88 ? -2.970 11.863 5.684 1.00 98.12 88 SER A C 1
ATOM 573 O O . SER A 1 88 ? -3.834 12.569 5.159 1.00 98.12 88 SER A O 1
ATOM 575 N N . GLN A 1 89 ? -2.877 10.558 5.426 1.00 98.62 89 GLN A N 1
ATOM 576 C CA . GLN A 1 89 ? -3.795 9.847 4.541 1.00 98.62 89 GLN A CA 1
ATOM 577 C C . GLN A 1 89 ? -4.946 9.199 5.310 1.00 98.62 89 GLN A C 1
ATOM 579 O O . GLN A 1 89 ? -4.847 8.861 6.491 1.00 98.62 89 GLN A O 1
ATOM 584 N N . THR A 1 90 ? -6.042 8.967 4.587 1.00 98.75 90 THR A N 1
ATOM 585 C CA . THR A 1 90 ? -7.077 8.018 5.001 1.00 98.75 90 THR A CA 1
ATOM 586 C C . THR A 1 90 ? -6.923 6.740 4.192 1.00 98.75 90 THR A C 1
ATOM 588 O O . THR A 1 90 ? -6.988 6.769 2.964 1.00 98.75 90 THR A O 1
ATOM 591 N N . TYR A 1 91 ? -6.735 5.625 4.886 1.00 98.88 91 TYR A N 1
ATOM 592 C CA . TYR A 1 91 ? -6.611 4.293 4.315 1.00 98.88 91 TYR A CA 1
ATOM 593 C C . TYR A 1 91 ? -7.931 3.562 4.533 1.00 98.88 91 TYR A C 1
ATOM 595 O O . TYR A 1 91 ? -8.280 3.239 5.665 1.00 98.88 91 TYR A O 1
ATOM 603 N N . HIS A 1 92 ? -8.670 3.305 3.459 1.00 98.88 92 HIS A N 1
ATOM 604 C CA . HIS A 1 92 ? -9.883 2.497 3.492 1.00 98.88 92 HIS A CA 1
ATOM 605 C C . HIS A 1 92 ? -9.502 1.044 3.239 1.00 98.88 92 HIS A C 1
ATOM 607 O O . HIS A 1 92 ? -9.216 0.664 2.103 1.00 98.88 92 HIS A O 1
ATOM 613 N N . LEU A 1 93 ? -9.486 0.232 4.290 1.00 98.88 93 LEU A N 1
ATOM 614 C CA . LEU A 1 93 ? -9.281 -1.205 4.192 1.00 98.88 93 LEU A CA 1
ATOM 615 C C . LEU A 1 93 ? -10.595 -1.836 3.731 1.00 98.88 93 LEU A C 1
ATOM 617 O O . LEU A 1 93 ? -11.626 -1.711 4.394 1.00 98.88 93 LEU A O 1
ATOM 621 N N . THR A 1 94 ? -10.564 -2.496 2.578 1.00 98.75 94 THR A N 1
ATOM 622 C CA . THR A 1 94 ? -11.757 -3.044 1.909 1.00 98.75 94 THR A CA 1
ATOM 623 C C . THR A 1 94 ? -11.802 -4.569 1.912 1.00 98.75 94 THR A C 1
ATOM 625 O O . THR A 1 94 ? -12.832 -5.152 1.584 1.00 98.75 94 THR A O 1
ATOM 628 N N . GLY A 1 95 ? -10.706 -5.220 2.296 1.00 98.75 95 GLY A N 1
ATOM 629 C CA . GLY A 1 95 ? -10.583 -6.668 2.411 1.00 98.75 95 GLY A CA 1
ATOM 630 C C . GLY A 1 95 ? -9.313 -7.046 3.166 1.00 98.75 95 GLY A C 1
ATOM 631 O O . GLY A 1 95 ? -8.677 -6.190 3.780 1.00 98.75 95 GLY A O 1
ATOM 632 N N . ALA A 1 96 ? -8.942 -8.325 3.128 1.00 98.75 96 ALA A N 1
ATOM 633 C CA . ALA A 1 96 ? -7.676 -8.782 3.694 1.00 98.75 96 ALA A CA 1
ATOM 634 C C . ALA A 1 96 ? -6.497 -8.256 2.859 1.00 98.75 96 ALA A C 1
ATOM 636 O O . ALA A 1 96 ? -6.452 -8.483 1.648 1.00 98.75 96 ALA A O 1
ATOM 637 N N . ASN A 1 97 ? -5.563 -7.557 3.508 1.00 98.88 97 ASN A N 1
ATOM 638 C CA . ASN A 1 97 ? -4.365 -6.950 2.918 1.00 98.88 97 ASN A CA 1
ATOM 639 C C . ASN A 1 97 ? -4.676 -6.098 1.671 1.00 98.88 97 ASN A C 1
ATOM 641 O O . ASN A 1 97 ? -3.896 -6.048 0.717 1.00 98.88 97 ASN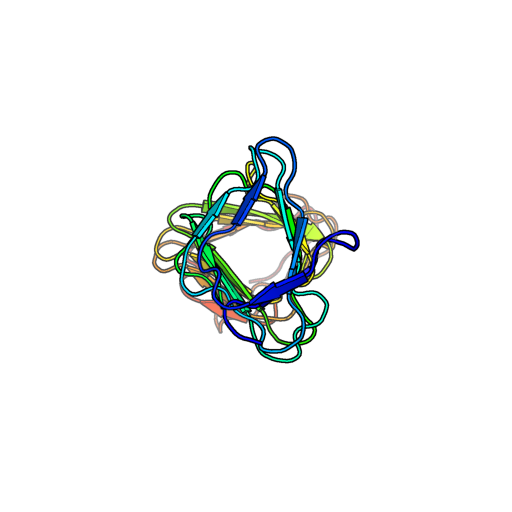 A O 1
ATOM 645 N N . ALA A 1 98 ? -5.850 -5.459 1.652 1.00 98.94 98 ALA A N 1
ATOM 646 C CA . ALA A 1 98 ? -6.372 -4.738 0.497 1.00 98.94 98 ALA A CA 1
ATOM 647 C C . ALA A 1 98 ? -7.102 -3.460 0.914 1.00 98.94 98 ALA A C 1
ATOM 649 O O . ALA A 1 98 ? -7.792 -3.416 1.938 1.00 98.94 98 ALA A O 1
ATOM 650 N N . GLY A 1 99 ? -6.973 -2.417 0.099 1.00 98.88 99 GLY A N 1
ATOM 651 C CA . GLY A 1 99 ? -7.571 -1.124 0.397 1.00 98.88 99 GLY A CA 1
ATOM 652 C C . GLY A 1 9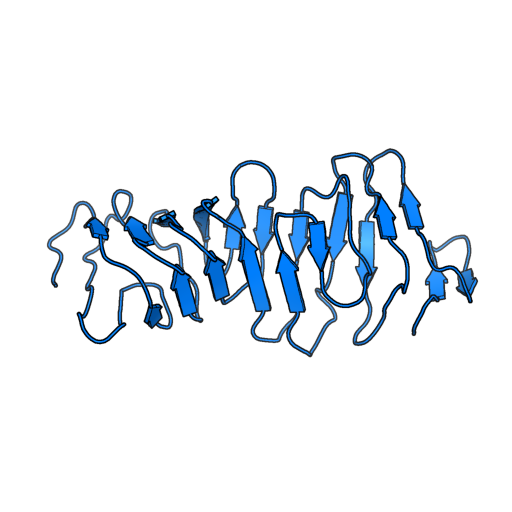9 ? -7.342 -0.064 -0.671 1.00 98.88 99 GLY A C 1
ATOM 653 O O . GLY A 1 99 ? -6.863 -0.348 -1.767 1.00 98.88 99 GLY A O 1
ATOM 654 N N . ASN A 1 100 ? -7.736 1.166 -0.355 1.00 98.81 100 ASN A N 1
ATOM 655 C CA . ASN A 1 100 ? -7.502 2.345 -1.186 1.00 98.81 100 ASN A CA 1
ATOM 656 C C . ASN A 1 100 ? -7.458 3.637 -0.347 1.00 98.81 100 ASN A C 1
ATOM 658 O O . ASN A 1 100 ? -7.943 3.673 0.783 1.00 98.81 100 ASN A O 1
ATOM 662 N N . ASN A 1 101 ? -6.926 4.722 -0.909 1.00 98.31 101 ASN A N 1
ATOM 663 C CA . ASN A 1 101 ? -6.987 6.074 -0.323 1.00 98.31 101 ASN A CA 1
ATOM 664 C C . ASN A 1 101 ? -7.863 7.037 -1.155 1.00 98.31 101 ASN A C 1
ATOM 666 O O . ASN A 1 101 ? -7.722 8.254 -1.062 1.00 98.31 101 ASN A O 1
ATOM 670 N N . GLY A 1 102 ? -8.736 6.498 -2.012 1.00 97.12 102 GLY A N 1
ATOM 671 C CA . GLY A 1 102 ? -9.550 7.253 -2.968 1.00 97.12 102 GLY A CA 1
ATOM 672 C C . GLY A 1 102 ? -8.859 7.582 -4.297 1.00 97.12 102 GLY A C 1
ATOM 673 O O . GLY A 1 102 ? -9.554 7.756 -5.294 1.00 97.12 102 GLY A O 1
ATOM 674 N N . THR A 1 103 ? -7.522 7.623 -4.353 1.00 95.31 103 THR A N 1
ATOM 675 C CA . THR A 1 103 ? -6.769 7.846 -5.606 1.00 95.31 103 THR A CA 1
ATOM 676 C C . THR A 1 103 ? -6.058 6.592 -6.100 1.00 95.31 103 THR A C 1
ATOM 678 O O . THR A 1 103 ? -6.021 6.341 -7.303 1.00 95.31 103 THR A O 1
ATOM 681 N N . MET A 1 104 ? -5.526 5.790 -5.181 1.00 97.75 104 MET A N 1
ATOM 682 C CA . MET A 1 104 ? -4.840 4.537 -5.459 1.00 97.75 104 MET A CA 1
ATOM 683 C C . MET A 1 104 ? -5.515 3.383 -4.725 1.00 97.75 104 MET A C 1
ATOM 685 O O . MET A 1 104 ? -5.893 3.524 -3.563 1.00 97.75 104 MET A O 1
ATOM 689 N N . SER A 1 105 ? -5.624 2.239 -5.399 1.00 98.75 105 SER A N 1
ATOM 690 C CA . SER A 1 105 ? -6.035 0.962 -4.808 1.00 98.75 105 SER A CA 1
ATOM 691 C C . SER A 1 105 ? -4.859 -0.006 -4.725 1.00 98.75 105 SER A C 1
ATOM 693 O O . SER A 1 105 ? -3.989 -0.010 -5.599 1.00 98.75 105 SER A O 1
ATOM 695 N N . TRP A 1 106 ? -4.851 -0.850 -3.698 1.00 98.88 106 TRP A N 1
ATOM 696 C CA . TRP A 1 106 ? -3.814 -1.850 -3.474 1.00 98.88 106 TRP A CA 1
ATOM 697 C C . TRP A 1 106 ? -4.375 -3.199 -3.027 1.00 98.88 106 TRP A C 1
ATOM 699 O O . TRP A 1 106 ? -5.433 -3.284 -2.398 1.00 98.88 106 TRP A O 1
ATOM 709 N N . VAL A 1 107 ? -3.621 -4.253 -3.333 1.00 98.94 107 VAL A N 1
ATOM 710 C CA . VAL A 1 107 ? -3.830 -5.628 -2.855 1.00 98.94 107 VAL A CA 1
ATOM 711 C C . VAL A 1 107 ? -2.490 -6.267 -2.500 1.00 98.94 107 VAL A C 1
ATOM 713 O O . VAL A 1 107 ? -1.471 -5.905 -3.092 1.00 98.94 107 VAL A O 1
ATOM 716 N N . SER A 1 108 ? -2.514 -7.231 -1.578 1.00 98.81 108 SER A N 1
ATOM 717 C CA . SER A 1 108 ? -1.323 -7.916 -1.053 1.00 98.81 108 SER A CA 1
ATOM 718 C C . SER A 1 108 ? -0.360 -6.961 -0.342 1.00 98.81 108 SER A C 1
ATOM 720 O O . SER A 1 108 ? 0.830 -6.963 -0.614 1.00 98.81 108 SER A O 1
ATOM 722 N N . PHE A 1 109 ? -0.893 -6.086 0.517 1.00 98.94 109 PHE A N 1
ATOM 723 C CA . PHE A 1 109 ? -0.085 -5.237 1.394 1.00 98.94 109 PHE A CA 1
ATOM 724 C C . PHE A 1 109 ? -0.465 -5.455 2.855 1.00 98.94 109 PHE A C 1
ATOM 726 O O . PHE A 1 109 ? -1.583 -5.159 3.282 1.00 98.94 109 PHE A O 1
ATOM 733 N N . GLU A 1 110 ? 0.491 -5.965 3.621 1.00 98.88 110 GLU A N 1
ATOM 734 C CA . GLU A 1 110 ? 0.324 -6.368 5.014 1.00 98.88 110 GLU A CA 1
ATOM 735 C C . GLU A 1 110 ? 0.492 -5.195 5.977 1.00 98.88 110 GLU A C 1
ATOM 737 O O . GLU A 1 110 ? 0.022 -5.274 7.106 1.00 98.88 110 GLU A O 1
ATOM 742 N N . ASN A 1 111 ? 1.174 -4.122 5.574 1.00 98.94 111 ASN A N 1
ATOM 743 C CA . ASN A 1 111 ? 1.480 -2.993 6.448 1.00 98.94 111 ASN A CA 1
ATOM 744 C C . ASN A 1 111 ? 1.024 -1.674 5.829 1.00 98.94 111 ASN A C 1
ATOM 746 O O . ASN A 1 111 ? 1.176 -1.445 4.626 1.00 98.94 111 ASN A O 1
ATOM 750 N N . LEU A 1 112 ? 0.545 -0.769 6.683 1.00 98.94 112 LEU A N 1
ATOM 751 C CA . LEU A 1 112 ? 0.250 0.616 6.325 1.00 98.94 112 LEU A CA 1
ATOM 752 C C . LEU A 1 112 ? 1.024 1.542 7.267 1.00 98.94 112 LEU A C 1
ATOM 754 O O . LEU A 1 112 ? 0.943 1.405 8.490 1.00 98.94 112 LEU A O 1
ATOM 758 N N . SER A 1 113 ? 1.770 2.490 6.705 1.00 98.75 113 SER A N 1
ATOM 759 C CA . SER A 1 113 ? 2.619 3.410 7.463 1.00 98.75 113 SER A CA 1
ATOM 760 C C . SER A 1 113 ? 2.386 4.858 7.047 1.00 98.75 113 SER A C 1
ATOM 762 O O . SER A 1 113 ? 2.850 5.303 6.000 1.00 98.75 113 SER A O 1
ATOM 764 N N . ASP A 1 114 ? 1.735 5.628 7.905 1.00 98.81 114 ASP A N 1
ATOM 765 C CA . ASP A 1 114 ? 1.566 7.064 7.736 1.00 98.81 114 ASP A CA 1
ATOM 766 C C . ASP A 1 114 ? 2.585 7.833 8.579 1.00 98.81 114 ASP A C 1
ATOM 768 O O . ASP A 1 114 ? 2.709 7.594 9.778 1.00 98.81 114 ASP A O 1
ATOM 772 N N . SER A 1 115 ? 3.315 8.776 7.988 1.00 98.62 115 SER A N 1
ATOM 773 C CA . SER A 1 115 ? 4.293 9.586 8.728 1.00 98.62 115 SER A CA 1
ATOM 774 C C . SER A 1 115 ? 3.667 10.656 9.634 1.00 98.62 115 SER A C 1
ATOM 776 O O . SER A 1 115 ? 4.385 11.305 10.392 1.00 98.62 115 SER A O 1
ATOM 778 N N . ALA A 1 116 ? 2.356 10.879 9.544 1.00 98.38 116 ALA A N 1
ATOM 779 C CA . ALA A 1 116 ? 1.609 11.877 10.300 1.00 98.38 116 ALA A CA 1
ATOM 780 C C . ALA A 1 116 ? 0.328 11.246 10.885 1.00 98.38 116 ALA A C 1
ATOM 782 O O . ALA A 1 116 ? 0.363 10.109 11.364 1.00 98.38 116 ALA A O 1
ATOM 783 N N . ALA A 1 117 ? -0.785 11.986 10.869 1.00 98.19 117 ALA A N 1
ATOM 784 C CA . ALA A 1 117 ? -2.085 11.542 11.364 1.00 98.19 117 ALA A CA 1
ATOM 785 C C . ALA A 1 117 ? -2.808 10.655 10.346 1.00 98.19 117 ALA A C 1
ATOM 787 O O . ALA A 1 117 ? -3.738 11.087 9.665 1.00 98.19 117 ALA A O 1
ATOM 788 N N . GLY A 1 118 ? -2.360 9.402 10.252 1.00 98.62 118 GLY A N 1
ATOM 789 C CA . GLY A 1 118 ? -3.015 8.365 9.460 1.00 98.62 118 GLY A CA 1
ATOM 790 C C . GLY A 1 118 ? -4.361 7.941 10.053 1.00 98.62 118 GLY A C 1
ATOM 791 O O . GLY A 1 118 ? -4.470 7.676 11.254 1.00 98.62 118 GLY A O 1
ATOM 792 N N . ASN A 1 119 ? -5.382 7.841 9.204 1.00 98.81 119 ASN A N 1
ATOM 793 C CA . ASN A 1 119 ? -6.697 7.310 9.561 1.00 98.81 119 ASN A CA 1
ATOM 794 C C . ASN A 1 119 ? -6.916 5.948 8.887 1.00 98.81 119 ASN A C 1
ATOM 796 O O . ASN A 1 119 ? -7.018 5.882 7.662 1.00 98.81 119 ASN A O 1
ATOM 800 N N . PHE A 1 120 ? -6.986 4.873 9.668 1.00 98.88 120 PHE A N 1
ATOM 801 C CA . PHE A 1 120 ? -7.161 3.503 9.180 1.00 98.88 120 PHE A CA 1
ATOM 802 C C . PHE A 1 120 ? -8.622 3.087 9.346 1.00 98.88 120 PHE A C 1
ATOM 804 O O . PHE A 1 120 ? -9.061 2.750 10.445 1.00 98.88 120 PHE A O 1
ATOM 811 N N . VAL A 1 121 ? -9.380 3.151 8.252 1.00 98.94 121 VAL A N 1
ATOM 812 C CA . VAL A 1 121 ? -10.826 2.910 8.216 1.00 98.94 121 VAL A CA 1
ATOM 813 C C . VAL A 1 121 ? -11.090 1.504 7.723 1.00 98.94 121 VAL A C 1
ATOM 815 O O . VAL A 1 121 ? -10.770 1.174 6.582 1.00 98.94 121 VAL A O 1
ATOM 818 N N . PHE A 1 122 ? -11.707 0.680 8.559 1.00 98.88 122 PHE A N 1
ATOM 819 C CA . PHE A 1 122 ? -11.964 -0.708 8.223 1.00 98.88 122 PHE A CA 1
ATOM 820 C C . PHE A 1 122 ? -13.406 -0.920 7.758 1.00 98.88 122 PHE A C 1
ATOM 822 O O . PHE A 1 122 ? -14.356 -0.643 8.492 1.00 98.88 122 PHE A O 1
ATOM 829 N N . ALA A 1 123 ? -13.582 -1.485 6.561 1.00 98.75 123 ALA A N 1
ATOM 830 C CA . ALA A 1 123 ? -14.845 -2.107 6.172 1.00 98.75 123 ALA A CA 1
ATOM 831 C C . ALA A 1 123 ? -15.088 -3.389 6.985 1.00 98.75 123 ALA A C 1
ATOM 833 O O . ALA A 1 123 ? -14.145 -3.992 7.490 1.00 98.75 123 ALA A O 1
ATOM 834 N N . ASN A 1 124 ? -16.340 -3.843 7.086 1.00 98.31 124 ASN A N 1
ATOM 835 C CA . ASN A 1 124 ? -16.677 -5.037 7.862 1.00 98.31 124 ASN A CA 1
ATOM 836 C C . ASN A 1 124 ? -15.838 -6.264 7.448 1.00 98.31 124 ASN A C 1
ATOM 838 O O . ASN A 1 124 ? -15.936 -6.732 6.314 1.00 98.31 124 ASN A O 1
ATOM 842 N N . GLY A 1 125 ? -15.034 -6.785 8.378 1.00 97.38 125 GLY A N 1
ATOM 843 C CA . GLY A 1 125 ? -14.164 -7.944 8.157 1.00 97.38 125 GLY A CA 1
ATOM 844 C C . GLY A 1 125 ? -12.880 -7.672 7.360 1.00 97.38 125 GLY A C 1
ATOM 845 O O . GLY A 1 125 ? -12.149 -8.621 7.082 1.00 97.38 125 GLY A O 1
ATOM 846 N N . ALA A 1 126 ? -12.588 -6.421 6.991 1.00 98.75 126 ALA A N 1
ATOM 847 C CA . ALA A 1 126 ? -11.319 -6.055 6.363 1.00 98.75 126 ALA A CA 1
ATOM 848 C C . ALA A 1 126 ? -10.153 -6.219 7.344 1.00 98.75 126 ALA A C 1
ATOM 850 O O . ALA A 1 126 ? -10.325 -6.114 8.549 1.00 98.75 126 ALA A O 1
ATOM 851 N N . SER A 1 127 ? -8.945 -6.478 6.866 1.00 98.81 127 SER A N 1
ATOM 852 C CA . SER A 1 127 ? -7.823 -6.678 7.781 1.00 98.81 127 SER A CA 1
ATOM 853 C C . SER A 1 127 ? -6.494 -6.386 7.124 1.00 98.81 127 SER A C 1
ATOM 855 O O . SER A 1 127 ? -6.367 -6.403 5.902 1.00 98.81 127 SER A O 1
ATOM 857 N N . VAL A 1 128 ? -5.491 -6.160 7.958 1.00 98.81 128 VAL A N 1
ATOM 858 C CA . VAL A 1 128 ? -4.092 -6.332 7.587 1.00 98.81 128 VAL A CA 1
ATOM 859 C C . VAL A 1 128 ? -3.479 -7.408 8.473 1.00 98.81 128 VAL A C 1
ATOM 861 O O . VAL A 1 128 ? -3.816 -7.520 9.648 1.00 98.81 128 VAL A O 1
ATOM 864 N N . SER A 1 129 ? -2.583 -8.230 7.941 1.00 98.69 129 SER A N 1
ATOM 865 C CA . SER A 1 129 ? -1.852 -9.197 8.773 1.00 98.69 129 SER A CA 1
ATOM 866 C C . SER A 1 129 ? -0.598 -8.612 9.428 1.00 98.69 129 SER A C 1
ATOM 868 O O . SER A 1 129 ? -0.019 -9.261 10.296 1.00 98.69 129 SER A O 1
ATOM 870 N N . GLY A 1 130 ? -0.164 -7.418 9.019 1.00 98.75 130 GLY A N 1
ATOM 871 C CA . GLY A 1 130 ? 0.997 -6.709 9.556 1.00 98.75 130 GLY A CA 1
ATOM 872 C C . GLY A 1 130 ? 0.620 -5.486 10.394 1.00 98.75 130 GLY A C 1
ATOM 873 O O . GLY A 1 130 ? -0.408 -5.468 11.068 1.00 9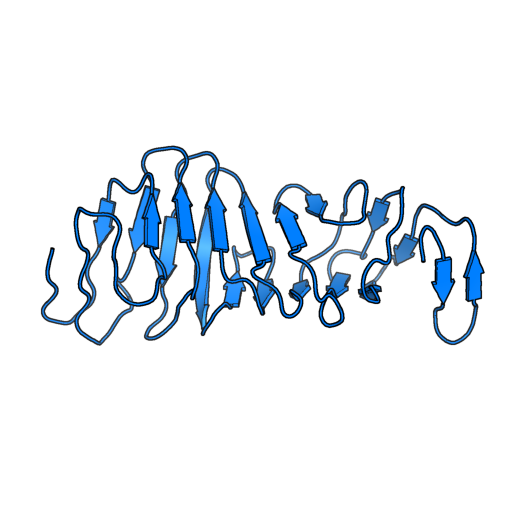8.75 130 GLY A O 1
ATOM 874 N N . MET A 1 131 ? 1.497 -4.484 10.399 1.00 98.62 131 MET A N 1
ATOM 875 C CA . MET A 1 131 ? 1.456 -3.342 11.313 1.00 98.62 131 MET A CA 1
ATOM 876 C C . MET A 1 131 ? 0.734 -2.132 10.710 1.00 98.62 131 MET A C 1
ATOM 878 O O . MET A 1 131 ? 0.984 -1.747 9.565 1.00 98.62 131 MET A O 1
ATOM 882 N N . LEU A 1 132 ? -0.077 -1.462 11.530 1.00 98.88 132 LEU A N 1
ATOM 883 C CA . LEU A 1 132 ? -0.590 -0.118 11.259 1.00 98.88 132 LEU A CA 1
ATOM 884 C C . LEU A 1 132 ? 0.218 0.917 12.042 1.00 98.88 132 LEU A C 1
ATOM 886 O O . LEU A 1 132 ? 0.254 0.896 13.271 1.00 98.88 132 LEU A O 1
ATOM 890 N N . THR A 1 133 ? 0.884 1.827 11.345 1.00 98.81 133 THR A N 1
ATOM 891 C CA . THR A 1 133 ? 1.758 2.827 11.973 1.00 98.81 133 THR A CA 1
ATOM 892 C C . THR A 1 133 ? 1.308 4.225 11.597 1.00 98.81 133 THR A C 1
ATOM 894 O O . THR A 1 133 ? 1.221 4.540 10.415 1.00 98.81 133 THR A O 1
ATOM 897 N N . ALA A 1 134 ? 1.059 5.069 12.593 1.00 98.69 134 ALA A N 1
ATOM 898 C CA . ALA A 1 134 ? 0.912 6.509 12.413 1.00 98.69 134 ALA A CA 1
ATOM 899 C C . ALA A 1 134 ? 2.071 7.234 13.106 1.00 98.69 134 ALA A C 1
ATOM 901 O O . ALA A 1 134 ? 2.455 6.883 14.219 1.00 98.69 134 ALA A O 1
ATOM 902 N N . GLY A 1 135 ? 2.631 8.259 12.469 1.00 98.19 135 GLY A N 1
ATOM 903 C CA . GLY A 1 135 ? 3.715 9.053 13.049 1.00 98.19 135 GLY A CA 1
ATOM 904 C C . GLY A 1 135 ? 3.241 9.953 14.190 1.00 98.19 135 GLY A C 1
ATOM 905 O O . GLY A 1 135 ? 4.011 10.267 15.096 1.00 98.19 135 GLY A O 1
ATOM 906 N N . SER A 1 136 ? 1.971 10.360 14.174 1.00 96.81 136 SER A N 1
ATOM 907 C CA . SER A 1 136 ? 1.341 11.109 15.262 1.00 96.81 136 SER A CA 1
ATOM 908 C C . SER A 1 136 ? -0.179 11.024 15.179 1.00 96.81 136 SER A C 1
ATOM 910 O O . SER A 1 136 ? -0.725 10.971 14.090 1.00 96.81 136 SER A O 1
ATOM 912 N N . ALA A 1 137 ? -0.871 11.042 16.320 1.00 97.50 137 ALA A N 1
ATOM 913 C CA . ALA A 1 137 ? -2.331 11.187 16.401 1.00 97.50 137 ALA A CA 1
ATOM 914 C C . ALA A 1 137 ? -3.156 10.273 15.459 1.00 97.50 137 ALA A C 1
ATOM 916 O O . ALA A 1 137 ? -4.179 10.691 14.910 1.00 97.50 137 ALA A O 1
ATOM 917 N N . GLY A 1 138 ? -2.708 9.031 15.249 1.00 98.69 138 GLY A N 1
ATOM 918 C CA . GLY A 1 138 ? -3.376 8.095 14.352 1.00 98.69 138 GLY A CA 1
ATOM 919 C C . GLY A 1 138 ? -4.740 7.646 14.868 1.00 98.69 138 GLY A C 1
ATOM 920 O O . GLY A 1 138 ? -5.010 7.669 16.075 1.00 98.69 138 GLY A O 1
ATOM 921 N N . THR A 1 139 ? -5.591 7.205 13.945 1.00 98.88 139 THR A N 1
ATOM 922 C CA . THR A 1 139 ? -6.935 6.704 14.254 1.00 98.88 139 THR A CA 1
ATOM 923 C C . THR A 1 139 ? -7.137 5.289 13.723 1.00 98.88 139 THR A C 1
ATOM 925 O O . THR A 1 139 ? -6.909 5.038 12.542 1.00 98.88 139 THR A O 1
ATOM 928 N N . LEU A 1 140 ? -7.610 4.385 14.583 1.00 98.81 140 LEU A N 1
ATOM 929 C CA . LEU A 1 140 ? -8.268 3.144 14.170 1.00 98.81 140 LEU A CA 1
ATOM 930 C C . LEU A 1 140 ? -9.774 3.398 14.108 1.00 98.81 140 LEU A C 1
ATOM 932 O O . LEU A 1 140 ? -10.381 3.791 15.106 1.00 98.81 140 LEU A O 1
ATOM 936 N N . ASP A 1 141 ? -10.380 3.190 12.946 1.00 98.88 141 ASP A N 1
ATOM 937 C CA . ASP A 1 141 ? -11.799 3.438 12.726 1.00 98.88 141 ASP A CA 1
ATOM 938 C C . ASP A 1 141 ? -12.511 2.147 12.305 1.00 98.88 141 ASP A C 1
ATOM 940 O O . ASP A 1 141 ? -12.494 1.755 11.137 1.00 98.88 141 ASP A O 1
ATOM 944 N N . TYR A 1 142 ? -13.151 1.492 13.279 1.00 98.81 142 TYR A N 1
ATOM 945 C CA . TYR A 1 142 ? -13.984 0.309 13.071 1.00 98.81 142 TYR A CA 1
ATOM 946 C C . TYR A 1 142 ? -15.471 0.654 12.936 1.00 98.81 142 TYR A C 1
ATOM 948 O O . TYR A 1 142 ? -16.306 -0.233 13.080 1.00 98.81 142 TYR A O 1
ATOM 956 N N . SER A 1 143 ? -15.848 1.903 12.632 1.00 98.62 143 SER A N 1
ATOM 957 C CA . SER A 1 143 ? -17.264 2.323 12.629 1.00 98.62 143 SER A CA 1
ATOM 958 C C . SER A 1 143 ? -18.165 1.477 11.713 1.00 98.62 143 SER A C 1
ATOM 960 O O . SER A 1 143 ? -19.374 1.420 11.926 1.00 98.62 143 SER A O 1
ATOM 962 N N . ALA A 1 144 ? -17.602 0.812 10.695 1.00 98.25 144 ALA A N 1
ATOM 963 C CA . ALA A 1 144 ? -18.331 -0.072 9.782 1.00 98.25 144 ALA A CA 1
ATOM 964 C C . ALA A 1 144 ? -18.312 -1.565 10.176 1.00 98.25 144 ALA A C 1
ATOM 966 O O . ALA A 1 144 ? -18.910 -2.384 9.476 1.00 98.25 144 ALA A O 1
ATOM 967 N N . TYR A 1 145 ? -17.646 -1.950 11.268 1.00 97.56 145 TYR A N 1
ATOM 968 C CA . TYR A 1 145 ? -17.656 -3.326 11.762 1.00 97.56 145 TYR A CA 1
ATOM 969 C C . TYR A 1 145 ? -19.004 -3.706 12.371 1.00 97.56 145 TYR A C 1
ATOM 971 O O . TYR A 1 145 ? -19.612 -2.961 13.150 1.00 97.56 145 TYR A O 1
ATOM 979 N N . THR A 1 146 ? -19.441 -4.924 12.055 1.00 97.69 146 THR A N 1
ATOM 980 C CA . THR A 1 146 ? -20.671 -5.513 12.604 1.00 97.69 146 THR A CA 1
ATOM 981 C C . THR A 1 146 ? -20.405 -6.578 13.665 1.00 97.69 146 THR A C 1
ATOM 983 O O . THR A 1 146 ? -21.343 -7.091 14.266 1.00 97.69 146 THR A O 1
ATOM 986 N N . THR A 1 147 ? -19.141 -6.939 13.890 1.00 97.25 147 THR A N 1
ATOM 987 C CA . THR A 1 147 ? -18.703 -7.867 14.942 1.00 97.25 147 THR A CA 1
ATOM 988 C C . THR A 1 147 ? -17.907 -7.125 16.006 1.00 97.25 147 THR A C 1
ATOM 990 O O . THR A 1 147 ? -17.308 -6.097 15.703 1.00 97.25 147 THR A O 1
ATOM 993 N N . ALA A 1 148 ? -17.859 -7.675 17.223 1.00 97.88 148 ALA A N 1
ATOM 994 C CA . ALA A 1 148 ? -17.095 -7.096 18.326 1.00 97.88 148 ALA A CA 1
ATOM 995 C C . ALA A 1 148 ? -15.627 -6.868 17.939 1.00 97.88 148 ALA A C 1
ATOM 997 O O . ALA A 1 148 ? -14.980 -7.762 17.376 1.00 97.88 148 ALA A O 1
ATOM 998 N N . VAL A 1 149 ? -15.103 -5.691 18.270 1.00 98.50 149 VAL A N 1
ATOM 999 C CA . VAL A 1 149 ? -13.679 -5.374 18.152 1.00 98.50 149 VAL A CA 1
ATOM 1000 C C . VAL A 1 149 ? -13.026 -5.265 19.524 1.00 98.50 149 VAL A C 1
ATOM 1002 O O . VAL A 1 149 ? -13.623 -4.808 20.497 1.00 98.50 149 VAL A O 1
ATOM 1005 N N . ASN A 1 150 ? -11.774 -5.702 19.600 1.00 98.25 150 ASN A N 1
ATOM 1006 C CA . ASN A 1 150 ? -10.918 -5.528 20.761 1.00 98.25 150 ASN A CA 1
ATOM 1007 C C . ASN A 1 150 ? -9.742 -4.642 20.355 1.00 98.25 150 ASN A C 1
ATOM 1009 O O . ASN A 1 150 ? -9.110 -4.911 19.333 1.00 98.25 150 ASN A O 1
ATOM 1013 N N . VAL A 1 151 ? -9.463 -3.599 21.133 1.00 98.38 151 VAL A N 1
ATOM 1014 C CA . VAL A 1 151 ? -8.301 -2.723 20.955 1.00 98.38 151 VAL A CA 1
ATOM 1015 C C . VAL A 1 151 ? -7.493 -2.739 22.245 1.00 98.38 151 VAL A C 1
ATOM 1017 O O . VAL A 1 151 ? -7.849 -2.080 23.207 1.00 98.38 151 VAL A O 1
ATOM 1020 N N . GLY A 1 152 ? -6.386 -3.470 22.280 1.00 97.81 152 GLY A N 1
ATOM 1021 C CA . GLY A 1 152 ? -5.516 -3.515 23.447 1.00 97.81 152 GLY A CA 1
ATOM 1022 C C . GLY A 1 152 ? -4.518 -2.360 23.460 1.00 97.81 152 GLY A C 1
ATOM 1023 O O . GLY A 1 152 ? -3.768 -2.168 22.502 1.00 97.81 152 GLY A O 1
ATOM 1024 N N . LEU A 1 153 ? -4.420 -1.654 24.592 1.00 94.69 153 LEU A N 1
ATOM 1025 C CA . LEU A 1 153 ? -3.479 -0.537 24.807 1.00 94.69 153 LEU A CA 1
ATOM 1026 C C . LEU A 1 153 ? -1.991 -0.906 24.617 1.00 94.69 153 LEU A C 1
ATOM 1028 O O . LEU A 1 153 ? -1.145 -0.024 24.502 1.00 94.69 153 LEU A O 1
ATOM 1032 N N . GLY A 1 154 ? -1.669 -2.203 24.578 1.00 94.25 154 GLY A N 1
ATOM 1033 C CA . GLY A 1 154 ? -0.337 -2.736 24.280 1.00 94.25 154 GLY A CA 1
ATOM 1034 C C . GLY A 1 154 ? -0.004 -2.859 22.787 1.00 94.25 154 GLY A C 1
ATOM 1035 O O . GLY A 1 154 ? 0.960 -3.545 22.458 1.00 94.25 154 GLY A O 1
ATOM 1036 N N . GLY A 1 155 ? -0.787 -2.251 21.888 1.00 96.94 155 GLY A N 1
ATOM 1037 C CA . GLY A 1 155 ? -0.528 -2.282 20.444 1.00 96.94 155 GLY A CA 1
ATOM 1038 C C . GLY A 1 155 ? -1.204 -3.434 19.697 1.00 96.94 155 GLY A C 1
ATOM 1039 O O . GLY A 1 155 ? -0.789 -3.761 18.589 1.00 96.94 155 GLY A O 1
ATOM 1040 N N . THR A 1 156 ? -2.228 -4.067 20.278 1.00 98.12 156 THR A N 1
ATOM 1041 C CA . THR A 1 156 ? -3.028 -5.114 19.619 1.00 98.12 156 THR A CA 1
ATOM 1042 C C . THR A 1 156 ? -4.391 -4.561 19.212 1.00 98.12 156 THR A C 1
ATOM 1044 O O . THR A 1 156 ? -4.951 -3.716 19.908 1.00 98.12 156 THR A O 1
ATOM 1047 N N . ALA A 1 157 ? -4.950 -5.010 18.088 1.00 98.50 157 ALA A N 1
ATOM 1048 C CA . ALA A 1 157 ? -6.345 -4.729 17.751 1.00 98.50 157 ALA A CA 1
ATOM 1049 C C . ALA A 1 157 ? -6.923 -5.782 16.792 1.00 98.50 157 ALA A C 1
ATOM 1051 O O . ALA A 1 157 ? -6.183 -6.473 16.090 1.00 98.50 157 ALA A O 1
ATOM 1052 N N . THR A 1 158 ? -8.250 -5.912 16.752 1.00 98.50 158 THR A N 1
ATOM 1053 C CA . THR A 1 158 ? -8.946 -6.807 15.816 1.00 98.50 158 THR A CA 1
ATOM 1054 C C . THR A 1 158 ? -8.5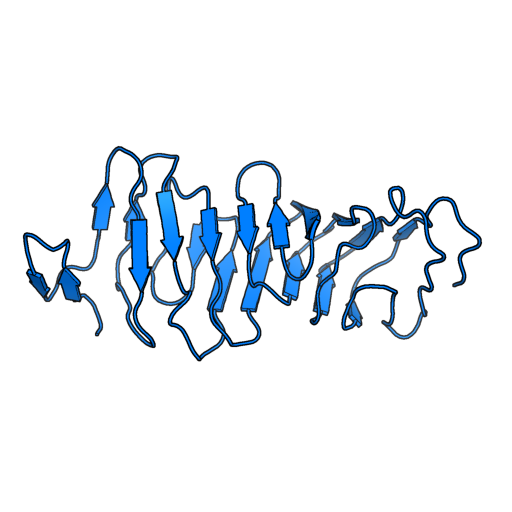78 -6.490 14.363 1.00 98.50 158 THR A C 1
ATOM 1056 O O . THR A 1 158 ? -8.626 -5.342 13.934 1.00 98.50 158 THR A O 1
ATOM 1059 N N . GLY A 1 159 ? -8.261 -7.512 13.565 1.00 98.12 159 GLY A N 1
ATOM 1060 C CA . GLY A 1 159 ? -8.008 -7.333 12.129 1.00 98.12 159 GLY A CA 1
ATOM 1061 C C . GLY A 1 159 ? -6.685 -6.636 11.791 1.00 98.12 159 GLY A C 1
ATOM 1062 O O . GLY A 1 159 ? -6.533 -6.171 10.666 1.00 98.12 159 GLY A O 1
ATOM 1063 N N . THR A 1 160 ? -5.740 -6.563 12.731 1.00 98.62 160 THR A N 1
ATOM 1064 C CA . THR A 1 160 ? -4.365 -6.115 12.479 1.00 98.62 160 THR A CA 1
ATOM 1065 C C . THR A 1 160 ? -3.348 -7.040 13.160 1.00 98.62 160 THR A C 1
ATOM 1067 O O . THR A 1 160 ? -3.659 -7.670 14.172 1.00 98.62 160 THR A O 1
ATOM 1070 N N . GLY A 1 161 ? -2.125 -7.116 12.629 1.00 98.31 161 GLY A N 1
ATOM 1071 C CA . GLY A 1 161 ? -0.972 -7.721 13.306 1.00 98.31 161 GLY A CA 1
ATOM 1072 C C . GLY A 1 161 ? -0.402 -6.845 14.431 1.00 98.31 161 GLY A C 1
ATOM 1073 O O . GLY A 1 161 ? 0.363 -7.331 15.261 1.00 98.31 161 GLY A O 1
ATOM 1074 N N . GLY A 1 162 ? -0.796 -5.570 14.486 1.00 98.62 162 GLY A N 1
ATOM 1075 C CA . GLY A 1 162 ? -0.478 -4.640 15.565 1.00 98.62 162 GLY A CA 1
ATOM 1076 C C . GLY A 1 162 ? -0.665 -3.178 15.163 1.00 98.62 162 GLY A C 1
ATOM 1077 O O . GLY A 1 162 ? -0.972 -2.862 14.008 1.00 98.62 162 GLY A O 1
ATOM 1078 N N . TRP A 1 163 ? -0.478 -2.262 16.110 1.00 98.75 163 TRP A N 1
ATOM 1079 C CA . TRP A 1 163 ? -0.505 -0.830 15.821 1.00 98.75 163 TRP A CA 1
ATOM 1080 C C . TRP A 1 163 ? 0.482 -0.011 16.658 1.00 98.75 163 TRP A C 1
ATOM 1082 O O . TRP A 1 163 ? 0.863 -0.394 17.763 1.00 98.75 163 TRP A O 1
ATOM 1092 N N . SER A 1 164 ? 0.902 1.141 16.127 1.00 98.62 164 SER A N 1
ATOM 1093 C CA . SER A 1 164 ? 1.690 2.145 16.852 1.00 98.62 164 SER A CA 1
ATOM 1094 C C . SER A 1 164 ? 1.306 3.572 16.447 1.00 98.62 164 SER A C 1
ATOM 1096 O O . SER A 1 164 ? 0.824 3.811 15.339 1.00 98.62 164 SER A O 1
ATOM 1098 N N . GLY A 1 165 ? 1.473 4.515 17.380 1.00 98.06 165 GLY A N 1
ATOM 1099 C CA . GLY A 1 165 ? 1.161 5.937 17.174 1.00 98.06 165 GLY A CA 1
ATOM 1100 C C . GLY A 1 165 ? -0.329 6.272 17.029 1.00 98.06 165 GLY A C 1
ATOM 1101 O O . GLY A 1 165 ? -0.680 7.379 16.618 1.00 98.06 165 GLY A O 1
ATOM 1102 N N . ILE A 1 166 ? -1.209 5.335 17.392 1.00 98.44 166 ILE A N 1
ATOM 1103 C CA . ILE A 1 166 ? -2.657 5.539 17.451 1.00 98.44 166 ILE A CA 1
ATOM 1104 C C . ILE A 1 166 ? -3.019 6.206 18.779 1.00 98.44 166 ILE A C 1
ATOM 1106 O O . ILE A 1 166 ? -2.622 5.738 19.845 1.00 98.44 166 ILE A O 1
ATOM 1110 N N . THR A 1 167 ? -3.801 7.281 18.718 1.00 97.88 167 THR A N 1
ATOM 1111 C CA . THR A 1 167 ? -4.349 7.963 19.905 1.00 97.88 167 THR A CA 1
ATOM 1112 C C . THR A 1 167 ? -5.871 7.942 19.948 1.00 97.88 167 THR A C 1
ATOM 1114 O O . THR A 1 167 ? -6.459 8.328 20.954 1.00 97.88 167 THR A O 1
ATOM 1117 N N . THR A 1 168 ? -6.511 7.507 18.863 1.00 98.38 168 THR A N 1
ATOM 1118 C CA . THR A 1 168 ? -7.965 7.467 18.723 1.00 98.38 168 THR A CA 1
ATOM 1119 C C . THR A 1 168 ? -8.386 6.094 18.215 1.00 98.38 168 THR A C 1
ATOM 1121 O O . THR A 1 168 ? -7.867 5.617 17.209 1.00 98.38 168 THR A O 1
ATOM 1124 N N . ALA A 1 169 ? -9.359 5.472 18.873 1.00 98.38 169 ALA A N 1
ATOM 1125 C CA . ALA A 1 169 ? -10.018 4.268 18.383 1.00 98.38 169 ALA A CA 1
ATOM 1126 C C . ALA A 1 169 ? -11.533 4.495 18.367 1.00 98.38 169 ALA A C 1
ATOM 1128 O O . ALA A 1 169 ? -12.089 5.037 19.324 1.00 98.38 169 ALA A O 1
ATOM 1129 N N . LYS A 1 170 ? -12.197 4.093 17.282 1.00 98.50 170 LYS A N 1
ATOM 1130 C CA . LYS A 1 170 ? -13.659 4.071 17.172 1.00 98.50 170 LYS A CA 1
ATOM 1131 C C . LYS A 1 170 ? -14.121 2.626 17.066 1.00 98.50 170 LYS A C 1
ATOM 1133 O O . LYS A 1 170 ? -13.616 1.897 16.215 1.00 98.50 170 LYS A O 1
ATOM 1138 N N . GLY A 1 171 ? -15.050 2.240 17.936 1.00 98.38 171 GLY A N 1
ATOM 1139 C CA . GLY A 1 171 ? -15.701 0.932 17.908 1.00 98.38 171 GLY A CA 1
ATOM 1140 C C . GLY A 1 171 ? -16.696 0.788 16.755 1.00 98.38 171 GLY A C 1
ATOM 1141 O O . GLY A 1 171 ? -17.032 1.766 16.082 1.00 98.38 171 GLY A O 1
ATOM 1142 N N . GLY A 1 172 ? -17.146 -0.442 16.536 1.00 98.12 172 GLY A N 1
ATOM 1143 C CA . GLY A 1 172 ? -18.201 -0.781 15.595 1.00 98.12 172 GLY A CA 1
ATOM 1144 C C . GLY A 1 172 ? -19.588 -0.754 16.237 1.00 98.12 172 GLY A C 1
ATOM 1145 O O . GLY A 1 172 ? -19.851 -0.082 17.231 1.00 98.12 172 GLY A O 1
ATOM 1146 N N . SER A 1 173 ? -20.513 -1.494 15.627 1.00 98.06 173 SER A N 1
ATOM 1147 C CA . SER A 1 173 ? -21.913 -1.583 16.080 1.00 98.06 173 SER A CA 1
ATOM 1148 C C . SER A 1 173 ? -22.170 -2.660 17.146 1.00 98.06 173 SER A C 1
ATOM 1150 O O . SER A 1 173 ? -23.288 -2.771 17.652 1.00 98.06 173 SER A O 1
ATOM 1152 N N . ALA A 1 174 ? -21.159 -3.464 17.475 1.00 97.75 174 ALA A N 1
ATOM 1153 C CA . ALA A 1 174 ? -21.239 -4.548 18.447 1.00 97.75 174 ALA A CA 1
ATOM 1154 C C . ALA A 1 174 ? -20.715 -4.116 19.833 1.00 97.75 174 ALA A C 1
ATOM 1156 O O . ALA A 1 174 ? -20.391 -2.956 20.068 1.00 97.75 174 ALA A O 1
ATOM 1157 N N . SER A 1 175 ? -20.676 -5.047 20.791 1.00 98.12 175 SER A N 1
ATOM 1158 C CA . SER A 1 175 ? -20.057 -4.800 22.098 1.00 98.12 175 SER A CA 1
ATOM 1159 C C . SER A 1 175 ? -18.537 -4.888 21.992 1.00 98.12 175 SER A C 1
ATOM 1161 O O . SER A 1 175 ? -17.984 -5.985 21.928 1.00 98.12 175 SER A O 1
ATOM 1163 N N . ASP A 1 176 ? -17.887 -3.731 21.993 1.00 98.44 176 ASP A N 1
ATOM 1164 C CA . ASP A 1 176 ? -16.441 -3.603 21.820 1.00 98.44 176 ASP A CA 1
ATOM 1165 C C . ASP A 1 176 ? -15.698 -3.476 23.155 1.00 98.44 176 ASP A C 1
ATOM 1167 O O . ASP A 1 176 ? -16.271 -3.093 24.178 1.00 98.44 176 ASP A O 1
ATOM 1171 N N . THR A 1 177 ? -14.402 -3.788 23.146 1.00 98.06 177 THR A N 1
ATOM 1172 C CA . THR A 1 177 ? -13.538 -3.758 24.338 1.00 98.06 177 THR A CA 1
ATOM 1173 C C . THR A 1 177 ? -12.247 -2.983 24.088 1.00 98.06 177 THR A C 1
ATOM 1175 O O . THR A 1 177 ? -11.665 -3.107 23.007 1.00 98.06 177 THR A O 1
ATOM 1178 N N . ILE A 1 178 ? -11.774 -2.262 25.110 1.00 96.12 178 ILE A N 1
ATOM 1179 C CA . ILE A 1 178 ? -10.477 -1.567 25.159 1.00 96.12 178 ILE A CA 1
ATOM 1180 C C . ILE A 1 178 ? -9.688 -1.960 26.411 1.00 96.12 178 ILE A C 1
ATOM 1182 O O . ILE A 1 178 ? -10.353 -2.211 27.444 1.00 96.12 178 ILE A O 1
#

Secondary structure (DSSP, 8-state):
-BTEEE-SS-EEES---EE-SS--EEEPPTT-B-SSEEEEEEEEEEE-TT--S--EEETTTEETTSSEEEEEEEEE--SS--EEEESS-EEEEEEBTEEE-SS-EEES--EEEESS--EEEEPTT-B-SSEEEEEEEEEEE-TT--S--BEETTTEETTSSEEEEEEEEE--SS--B-

Organism: NCBI:txid1163407